Protein AF-F0XGD8-F1 (afdb_monomer)

Mean predicted aligned error: 18.24 Å

Secondary structure (DSSP, 8-state):
----PPPPPPP-----SS--PPPHHHHHHHHH----HHHHHHHHHHHHHHHHHHHHHHHHHHHHHHHHHHHHHHHHHHHHS---TTS--HHHHHHHHHHHHHHHHHHHHHHTSPPPHHHHHHHHHHHHHHHHTTT-GGGGHHHHHHHHHHHHHHHHHHHHHHHH-

Organism: Grosmannia clavigera (strain kw1407 / UAMH 11150) (NCBI:txid655863)

Solvent-accessible surface area (backbone atoms only — not comparable to full-atom values): 9868 Å² total; per-residue (Å²): 140,86,89,83,84,82,79,87,80,77,83,87,77,86,77,79,92,67,80,92,74,80,55,68,68,58,52,50,50,58,70,69,48,83,71,49,72,66,55,55,51,49,55,50,50,53,52,50,51,51,51,52,54,50,52,50,52,51,52,51,52,55,50,51,51,49,51,51,50,51,49,49,49,50,54,45,48,59,65,75,44,69,74,53,93,82,57,84,43,74,67,56,50,50,51,50,51,53,52,51,51,53,52,50,52,54,50,49,51,63,72,65,51,74,75,59,67,70,51,55,50,30,49,50,50,34,54,48,44,37,69,76,28,74,91,46,63,75,78,41,50,66,41,49,50,53,32,50,53,46,47,51,53,52,49,51,57,49,51,56,54,62,75,72,104

InterPro domains:
  IPR012471 Protein of unknown function DUF1690 [PF07956] (14-151)

Structure (mmCIF, N/CA/C/O backbone):
data_AF-F0XGD8-F1
#
_entry.id   AF-F0XGD8-F1
#
loop_
_atom_site.group_PDB
_atom_site.id
_atom_site.type_symbol
_atom_site.label_atom_id
_atom_site.label_alt_id
_atom_site.label_comp_id
_atom_site.label_asym_id
_atom_site.label_entity_id
_atom_site.label_seq_id
_atom_site.pdbx_PDB_ins_code
_atom_site.Cartn_x
_atom_site.Cartn_y
_atom_site.Cartn_z
_atom_site.occupancy
_atom_site.B_iso_or_equiv
_atom_site.auth_seq_id
_atom_site.auth_comp_id
_atom_site.auth_asym_id
_atom_site.auth_atom_id
_atom_site.pdbx_PDB_model_num
ATOM 1 N N . MET A 1 1 ? -60.406 -20.475 13.159 1.00 44.28 1 MET A N 1
ATOM 2 C CA . MET A 1 1 ? -60.428 -20.372 14.638 1.00 44.28 1 MET A CA 1
ATOM 3 C C . MET A 1 1 ? -59.003 -20.073 15.090 1.00 44.28 1 MET A C 1
ATOM 5 O O . MET A 1 1 ? -58.132 -20.797 14.650 1.00 44.28 1 MET A O 1
ATOM 9 N N . GLY A 1 2 ? -58.645 -19.045 15.853 1.00 50.41 2 GLY A N 1
ATOM 10 C CA . GLY A 1 2 ? -59.395 -17.967 16.481 1.00 50.41 2 GLY A CA 1
ATOM 11 C C . GLY A 1 2 ? -58.478 -16.748 16.654 1.00 50.41 2 GLY A C 1
ATOM 12 O O . GLY A 1 2 ? -57.272 -16.874 16.847 1.00 50.41 2 GLY A O 1
ATOM 13 N N . SER A 1 3 ? -59.079 -15.575 16.526 1.00 49.69 3 SER A N 1
ATOM 14 C CA . SER A 1 3 ? -58.485 -14.252 16.665 1.00 49.69 3 SER A CA 1
ATOM 15 C C . SER A 1 3 ? -58.998 -13.641 17.967 1.00 49.69 3 SER A C 1
ATOM 17 O O . SER A 1 3 ? -60.184 -13.325 18.055 1.00 49.69 3 SER A O 1
ATOM 19 N N . SER A 1 4 ? -58.131 -13.464 18.963 1.00 50.31 4 SER A N 1
ATOM 20 C CA . SER A 1 4 ? -58.473 -12.747 20.196 1.00 50.31 4 SER A CA 1
ATOM 21 C C . SER A 1 4 ? -57.568 -11.529 20.326 1.00 50.31 4 SER A C 1
ATOM 23 O O . SER A 1 4 ? -56.403 -11.647 20.691 1.00 50.31 4 SER A O 1
ATOM 25 N N . ALA A 1 5 ? -58.110 -10.359 19.989 1.00 57.12 5 ALA A N 1
ATOM 26 C CA . ALA A 1 5 ? -57.471 -9.070 20.216 1.00 57.12 5 ALA A CA 1
ATOM 27 C C . ALA A 1 5 ? -57.572 -8.692 21.705 1.00 57.12 5 ALA A C 1
ATOM 29 O O . ALA A 1 5 ? -58.658 -8.688 22.288 1.00 57.12 5 ALA A O 1
ATOM 30 N N . SER A 1 6 ? -56.438 -8.383 22.328 1.00 67.88 6 SER A N 1
ATOM 31 C CA . SER A 1 6 ? -56.327 -7.907 23.710 1.00 67.88 6 SER A CA 1
ATOM 32 C C . SER A 1 6 ? -56.818 -6.456 23.842 1.00 67.88 6 SER A C 1
ATOM 34 O O . SER A 1 6 ? -56.370 -5.571 23.117 1.00 67.88 6 SER A O 1
ATOM 36 N N . LYS A 1 7 ? -57.757 -6.216 24.769 1.00 68.81 7 LYS A N 1
ATOM 37 C CA . LYS A 1 7 ? -58.335 -4.893 25.081 1.00 68.81 7 LYS A CA 1
ATOM 38 C C . LYS A 1 7 ? -57.271 -3.921 25.633 1.00 68.81 7 LYS A C 1
ATOM 40 O O . LYS A 1 7 ? -56.418 -4.368 26.399 1.00 68.81 7 LYS A O 1
ATOM 45 N N . PRO A 1 8 ? -57.350 -2.605 25.352 1.00 60.72 8 PRO A N 1
ATOM 46 C CA . PRO A 1 8 ? -56.489 -1.621 26.003 1.00 60.72 8 PRO A CA 1
ATOM 47 C C . PRO A 1 8 ? -56.947 -1.393 27.453 1.00 60.72 8 PRO A C 1
ATOM 49 O O . PRO A 1 8 ? -58.097 -1.031 27.702 1.00 60.72 8 PRO A O 1
ATOM 52 N N . ALA A 1 9 ? -56.056 -1.622 28.420 1.00 60.22 9 ALA A N 1
ATOM 53 C CA . ALA A 1 9 ? -56.301 -1.305 29.824 1.00 60.22 9 ALA A CA 1
ATOM 54 C C . ALA A 1 9 ? -56.242 0.219 30.038 1.00 60.22 9 ALA A C 1
ATOM 56 O O . ALA A 1 9 ? -55.280 0.873 29.641 1.00 60.22 9 ALA A O 1
ATOM 57 N N . SER A 1 10 ? -57.276 0.791 30.655 1.00 66.62 10 SER A N 1
ATOM 58 C CA . SER A 1 10 ? -57.352 2.217 30.994 1.00 66.62 10 SER A CA 1
ATOM 59 C C . SER A 1 10 ? -56.284 2.627 32.025 1.00 66.62 10 SER A C 1
ATOM 61 O O . SER A 1 10 ? -56.014 1.853 32.954 1.00 66.62 10 SER A O 1
ATOM 63 N N . PRO A 1 11 ? -55.717 3.847 31.933 1.00 67.50 11 PRO A N 1
ATOM 64 C CA . PRO A 1 11 ? -54.680 4.309 32.853 1.00 67.50 11 PRO A CA 1
ATOM 65 C C . PRO A 1 11 ? -55.232 4.410 34.280 1.00 67.50 11 PRO A C 1
ATOM 67 O O . PRO A 1 11 ? -56.288 4.998 34.515 1.00 67.50 11 PRO A O 1
ATOM 70 N N . HIS A 1 12 ? -54.528 3.816 35.241 1.00 69.94 12 HIS A N 1
ATOM 71 C CA . HIS A 1 12 ? -54.885 3.890 36.656 1.00 69.94 12 HIS A CA 1
ATOM 72 C C . HIS A 1 12 ? -54.570 5.296 37.179 1.00 69.94 12 HIS A C 1
ATOM 74 O O . HIS A 1 12 ? -53.430 5.599 37.520 1.00 69.94 12 HIS A O 1
ATOM 80 N N . VAL A 1 13 ? -55.575 6.174 37.218 1.00 68.75 13 VAL A N 1
ATOM 81 C CA . VAL A 1 13 ? -55.440 7.522 37.784 1.00 68.75 13 VAL A CA 1
ATOM 82 C C . VAL A 1 13 ? -55.818 7.471 39.260 1.00 68.75 13 VAL A C 1
ATOM 84 O O . VAL A 1 13 ? -56.997 7.437 39.611 1.00 68.75 13 VAL A O 1
ATOM 87 N N . TRP A 1 14 ? -54.808 7.459 40.128 1.00 70.88 14 TRP A N 1
ATOM 88 C CA . TRP A 1 14 ? -54.996 7.590 41.571 1.00 70.88 14 TRP A CA 1
ATOM 89 C C . TRP A 1 14 ? -55.486 9.002 41.911 1.00 70.88 14 TRP A C 1
ATOM 91 O O . TRP A 1 14 ? -54.780 9.984 41.689 1.00 70.88 14 TRP A O 1
ATOM 101 N N . LYS A 1 15 ? -56.697 9.109 42.465 1.00 71.12 15 LYS A N 1
ATOM 102 C CA . LYS A 1 15 ? -57.207 10.336 43.089 1.00 71.12 15 LYS A CA 1
ATOM 103 C C . LYS A 1 15 ? -57.146 10.149 44.602 1.00 71.12 15 LYS A C 1
ATOM 105 O O . LYS A 1 15 ? -57.921 9.370 45.148 1.00 71.12 15 LYS A O 1
ATOM 110 N N . GLY A 1 16 ? -56.205 10.822 45.264 1.00 75.31 16 GLY A N 1
ATOM 111 C CA . GLY A 1 16 ? -56.119 10.820 46.724 1.00 75.31 16 GLY A CA 1
ATOM 112 C C . GLY A 1 16 ? -57.378 11.432 47.346 1.00 75.31 16 GLY A C 1
ATOM 113 O O . GLY A 1 16 ? -57.840 12.486 46.916 1.00 75.31 16 GLY A O 1
ATOM 114 N N . THR A 1 17 ? -57.957 10.757 48.335 1.00 66.31 17 THR A N 1
ATOM 115 C CA . THR A 1 17 ? -59.126 11.221 49.091 1.00 66.31 17 THR A CA 1
ATOM 116 C C . THR A 1 17 ? -58.680 12.073 50.280 1.00 66.31 17 THR A C 1
ATOM 118 O O . THR A 1 17 ? -58.386 11.536 51.343 1.00 66.31 17 THR A O 1
ATOM 121 N N . GLY A 1 18 ? -58.618 13.395 50.102 1.00 71.62 18 GLY A N 1
ATOM 122 C CA . GLY A 1 18 ? -58.401 14.368 51.181 1.00 71.62 18 GLY A CA 1
ATOM 123 C C . GLY A 1 18 ? -57.826 15.697 50.672 1.00 71.62 18 GLY A C 1
ATOM 124 O O . GLY A 1 18 ? -57.184 15.705 49.620 1.00 71.62 18 GLY A O 1
ATOM 125 N N . PRO A 1 19 ? -58.052 16.831 51.366 1.00 73.44 19 PRO A N 1
ATOM 126 C CA . PRO A 1 19 ? -57.320 18.060 51.065 1.00 73.44 19 PRO A CA 1
ATOM 127 C C . PRO A 1 19 ? -55.812 17.789 51.219 1.00 73.44 19 PRO A C 1
ATOM 129 O O . PRO A 1 19 ? -55.437 17.032 52.115 1.00 73.44 19 PRO A O 1
ATOM 132 N N . PRO A 1 20 ? -54.938 18.351 50.365 1.00 68.69 20 PRO A N 1
ATOM 133 C CA . PRO A 1 20 ? -53.504 18.095 50.439 1.00 68.69 20 PRO A CA 1
ATOM 134 C C . PRO A 1 20 ? -52.938 18.686 51.738 1.00 68.69 20 PRO A C 1
ATOM 136 O O . PRO A 1 20 ? -52.598 19.864 51.806 1.00 68.69 20 PRO A O 1
ATOM 139 N N . THR A 1 21 ? -52.864 17.876 52.791 1.00 72.19 21 THR A N 1
ATOM 140 C CA . THR A 1 21 ? -52.180 18.224 54.035 1.00 72.19 21 THR A CA 1
ATOM 141 C C . THR A 1 21 ? -50.740 17.750 53.933 1.00 72.19 21 THR A C 1
ATOM 143 O O . THR A 1 21 ? -50.485 16.552 53.802 1.00 72.19 21 THR A O 1
ATOM 146 N N . VAL A 1 22 ? -49.796 18.683 53.981 1.00 77.88 22 VAL A N 1
ATOM 147 C CA . VAL A 1 22 ? -48.371 18.360 54.110 1.00 77.88 22 VAL A CA 1
ATOM 148 C C . VAL A 1 22 ? -48.115 17.923 55.555 1.00 77.88 22 VAL A C 1
ATOM 150 O O . VAL A 1 22 ? -48.636 18.547 56.480 1.00 77.88 22 VAL A O 1
ATOM 153 N N . SER A 1 23 ? -47.365 16.836 55.763 1.00 87.88 23 SER A N 1
ATOM 154 C CA . SER A 1 23 ? -47.023 16.379 57.115 1.00 87.88 23 SER A CA 1
ATOM 155 C C . SER A 1 23 ? -46.118 17.397 57.819 1.00 87.88 23 SER A C 1
ATOM 157 O O . SER A 1 23 ? -45.239 17.994 57.197 1.00 87.88 23 SER A O 1
ATOM 159 N N . GLN A 1 24 ? -46.329 17.586 59.126 1.00 82.69 24 GLN A N 1
ATOM 160 C CA . GLN A 1 24 ? -45.485 18.441 59.975 1.00 82.69 24 GLN A CA 1
ATOM 161 C C . GLN A 1 24 ? -44.013 18.020 59.884 1.00 82.69 24 GLN A C 1
ATOM 163 O O . GLN A 1 24 ? -43.151 18.872 59.727 1.00 82.69 24 GLN A O 1
ATOM 168 N N . ASP A 1 25 ? -43.745 16.713 59.832 1.00 82.75 25 ASP A N 1
ATOM 169 C CA . ASP A 1 25 ? -42.390 16.174 59.682 1.00 82.75 25 ASP A CA 1
ATOM 170 C C . ASP A 1 25 ? -41.722 16.613 58.366 1.00 82.75 25 ASP A C 1
ATOM 172 O O . ASP A 1 25 ? -40.524 16.888 58.333 1.00 82.75 25 ASP A O 1
ATOM 176 N N . LEU A 1 26 ? -42.484 16.725 57.267 1.00 82.31 26 LEU A N 1
ATOM 177 C CA . LEU A 1 26 ? -41.965 17.244 55.995 1.00 82.31 26 LEU A CA 1
ATOM 178 C C . LEU A 1 26 ? -41.681 18.741 56.079 1.00 82.31 26 LEU A C 1
ATOM 180 O O . LEU A 1 26 ? -40.667 19.191 55.555 1.00 82.31 26 LEU A O 1
ATOM 184 N N . LEU A 1 27 ? -42.560 19.507 56.726 1.00 84.62 27 LEU A N 1
ATOM 185 C CA . LEU A 1 27 ? -42.358 20.940 56.939 1.00 84.62 27 LEU A CA 1
ATOM 186 C C . LEU A 1 27 ? -41.140 21.206 57.826 1.00 84.62 27 LEU A C 1
ATOM 188 O O . LEU A 1 27 ? -40.338 22.068 57.485 1.00 84.62 27 LEU A O 1
ATOM 192 N N . GLU A 1 28 ? -40.962 20.435 58.896 1.00 84.19 28 GLU A N 1
ATOM 193 C CA . GLU A 1 28 ? -39.806 20.518 59.786 1.00 84.19 28 GLU A CA 1
ATOM 194 C C . GLU A 1 28 ? -38.522 20.131 59.046 1.00 84.19 28 GLU A C 1
ATOM 196 O O . GLU A 1 28 ? -37.542 20.866 59.112 1.00 84.19 28 GLU A O 1
ATOM 201 N N . THR A 1 29 ? -38.557 19.075 58.225 1.00 81.50 29 THR A N 1
ATOM 202 C CA . THR A 1 29 ? -37.425 18.685 57.367 1.00 81.50 29 THR A CA 1
ATOM 203 C C . THR A 1 29 ? -37.083 19.772 56.342 1.00 81.50 29 THR A C 1
ATOM 205 O O . THR A 1 29 ? -35.910 20.038 56.094 1.00 81.50 29 THR A O 1
ATOM 208 N N . LEU A 1 30 ? -38.085 20.421 55.741 1.00 77.25 30 LEU A N 1
ATOM 209 C CA . LEU A 1 30 ? -37.881 21.521 54.792 1.00 77.25 30 LEU A CA 1
ATOM 210 C C . LEU A 1 30 ? -37.390 22.803 55.482 1.00 77.25 30 LEU A C 1
ATOM 212 O O . LEU A 1 30 ? -36.610 23.537 54.887 1.00 77.25 30 LEU A O 1
ATOM 216 N N . GLN A 1 31 ? -37.811 23.069 56.722 1.00 78.00 31 GLN A N 1
ATOM 217 C CA . GLN A 1 31 ? -37.355 24.213 57.519 1.00 78.00 31 GLN A CA 1
ATOM 218 C C . GLN A 1 31 ? -35.955 24.004 58.107 1.00 78.00 31 GLN A C 1
ATOM 220 O O . GLN A 1 31 ? -35.199 24.966 58.233 1.00 78.00 31 GLN A O 1
ATOM 225 N N . SER A 1 32 ? -35.595 22.766 58.454 1.00 80.69 32 SER A N 1
ATOM 226 C CA . SER A 1 32 ? -34.268 22.416 58.963 1.00 80.69 32 SER A CA 1
ATOM 227 C C . SER A 1 32 ? -33.249 22.168 57.849 1.00 80.69 32 SER A C 1
ATOM 229 O O . SER A 1 32 ? -32.046 22.185 58.106 1.00 80.69 32 SER A O 1
ATOM 231 N N . SER A 1 33 ? -33.701 21.900 56.618 1.00 77.81 33 SER A N 1
ATOM 232 C CA . SER A 1 33 ? -32.819 21.682 55.473 1.00 77.81 33 SER A CA 1
ATOM 233 C C . SER A 1 33 ? -32.286 23.013 54.948 1.00 77.81 33 SER A C 1
ATOM 235 O O . SER A 1 33 ? -32.990 23.794 54.318 1.00 77.81 33 SER A O 1
ATOM 237 N N . THR A 1 34 ? -30.996 23.253 55.169 1.00 72.88 34 THR A N 1
ATOM 238 C CA . THR A 1 34 ? -30.229 24.311 54.494 1.00 72.88 34 THR A CA 1
ATOM 239 C C . THR A 1 34 ? -29.703 23.859 53.128 1.00 72.88 34 THR A C 1
ATOM 241 O O . THR A 1 34 ? -28.989 24.609 52.458 1.00 72.88 34 THR A O 1
ATOM 244 N N . GLU A 1 35 ? -30.035 22.636 52.696 1.00 74.06 35 GLU A N 1
ATOM 245 C CA . GLU A 1 35 ? -29.602 22.117 51.406 1.00 74.06 35 GLU A CA 1
ATOM 246 C C . GLU A 1 35 ? -30.388 22.795 50.288 1.00 74.06 35 GLU A C 1
ATOM 248 O O . GLU A 1 35 ? -31.558 22.510 50.037 1.00 74.06 35 GLU A O 1
ATOM 253 N N . THR A 1 36 ? -29.714 23.713 49.601 1.00 81.62 36 THR A N 1
ATOM 254 C CA . THR A 1 36 ? -30.214 24.300 48.359 1.00 81.62 36 THR A CA 1
ATOM 255 C C . THR A 1 36 ? -30.296 23.208 47.287 1.00 81.62 36 THR A C 1
ATOM 257 O O . THR A 1 36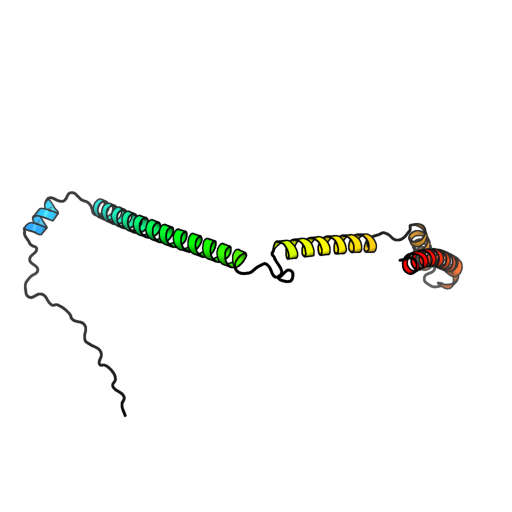 ? -29.548 22.227 47.329 1.00 81.62 36 THR A O 1
ATOM 260 N N . ASP A 1 37 ? -31.161 23.380 46.286 1.00 80.75 37 ASP A N 1
ATOM 261 C CA . ASP A 1 37 ? -31.305 22.445 45.158 1.00 80.75 37 ASP A CA 1
ATOM 262 C C . ASP A 1 37 ? -29.968 22.078 44.484 1.00 80.75 37 ASP A C 1
ATOM 264 O O . ASP A 1 37 ? -29.811 20.976 43.958 1.00 80.75 37 ASP A O 1
ATOM 268 N N . THR A 1 38 ? -28.970 22.963 44.557 1.00 85.75 38 THR A N 1
ATOM 269 C CA . THR A 1 38 ? -27.602 22.726 44.083 1.00 85.75 38 THR A CA 1
ATOM 270 C C . THR A 1 38 ? -26.886 21.609 44.844 1.00 85.75 38 THR A C 1
ATOM 272 O O . THR A 1 38 ? -26.276 20.750 44.209 1.00 85.75 38 THR A O 1
ATOM 275 N N . THR A 1 39 ? -26.981 21.571 46.176 1.00 88.56 39 THR A N 1
ATOM 276 C CA . THR A 1 39 ? -26.377 20.515 47.005 1.00 88.56 39 THR A CA 1
ATOM 277 C C . THR A 1 39 ? -27.030 19.171 46.700 1.00 88.56 39 THR A C 1
ATOM 279 O O . THR A 1 39 ? -26.340 18.180 46.473 1.00 88.56 39 THR A O 1
ATOM 282 N N . ARG A 1 40 ? -28.363 19.146 46.569 1.00 87.19 40 ARG A N 1
ATOM 283 C CA . ARG A 1 40 ? -29.108 17.933 46.201 1.00 87.19 40 ARG A CA 1
ATOM 284 C C . ARG A 1 40 ? -28.700 17.413 44.821 1.00 87.19 40 ARG A C 1
ATOM 286 O O . ARG A 1 40 ? -28.486 16.212 44.663 1.00 87.19 40 ARG A O 1
ATOM 293 N N . ALA A 1 41 ? -28.562 18.304 43.838 1.00 92.44 41 ALA A N 1
ATOM 294 C CA . ALA A 1 41 ? -28.112 17.946 42.495 1.00 92.44 41 ALA A CA 1
ATOM 295 C C . ALA A 1 41 ? -26.686 17.370 42.500 1.00 92.44 41 ALA A C 1
ATOM 297 O O . ALA A 1 41 ? -26.438 16.359 41.848 1.00 92.44 41 ALA A O 1
ATOM 298 N N . GLN A 1 42 ? -25.770 17.954 43.279 1.00 93.12 42 GLN A N 1
ATOM 299 C CA . GLN A 1 42 ? -24.398 17.455 43.415 1.00 93.12 42 GLN A CA 1
ATOM 300 C C . GLN A 1 42 ? -24.341 16.071 44.070 1.00 93.12 42 GLN A C 1
ATOM 302 O O . GLN A 1 42 ? -23.620 15.199 43.591 1.00 93.12 42 GLN A O 1
ATOM 307 N N . THR A 1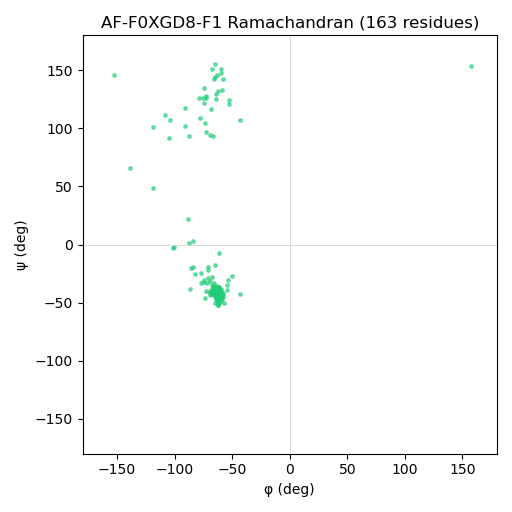 43 ? -25.126 15.831 45.120 1.00 94.31 43 THR A N 1
ATOM 308 C CA . THR A 1 43 ? -25.176 14.520 45.787 1.00 94.31 43 THR A CA 1
ATOM 309 C C . THR A 1 43 ? -25.713 13.434 44.854 1.00 94.31 43 THR A C 1
ATOM 311 O O . THR A 1 43 ? -25.179 12.322 44.819 1.00 94.31 43 THR A O 1
ATOM 314 N N . VAL A 1 44 ? -26.737 13.754 44.056 1.00 95.62 44 VAL A N 1
ATOM 315 C CA . VAL A 1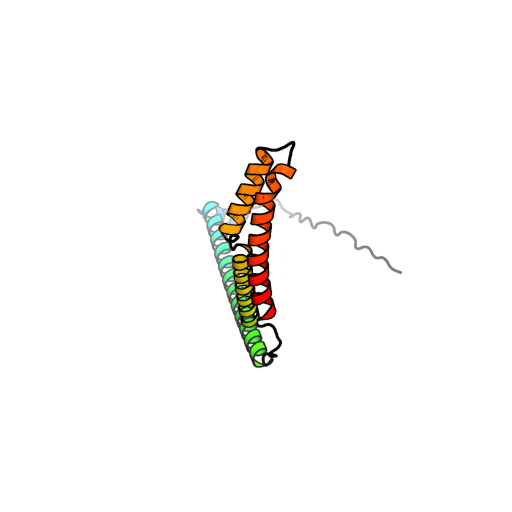 44 ? -27.261 12.838 43.033 1.00 95.62 44 VAL A CA 1
ATOM 316 C C . VAL A 1 44 ? -26.211 12.569 41.958 1.00 95.62 44 VAL A C 1
ATOM 318 O O . VAL A 1 44 ? -25.974 11.410 41.626 1.00 95.62 44 VAL A O 1
ATOM 321 N N . GLU A 1 45 ? -25.541 13.607 41.460 1.00 97.06 45 GLU A N 1
ATOM 322 C CA . GLU A 1 45 ? -24.496 13.477 40.442 1.00 97.06 45 GLU A CA 1
ATOM 323 C C . GLU A 1 45 ? -23.338 12.591 40.926 1.00 97.06 45 GLU A C 1
ATOM 325 O O . GLU A 1 45 ? -22.932 11.666 40.225 1.00 97.06 45 GLU A O 1
ATOM 330 N N . LEU A 1 46 ? -22.864 12.779 42.161 1.00 97.38 46 LEU A N 1
ATOM 331 C CA . LEU A 1 46 ? -21.830 11.924 42.753 1.00 97.38 46 LEU A CA 1
ATOM 332 C C . LEU A 1 46 ? -22.278 10.461 42.865 1.00 97.38 46 LEU A C 1
ATOM 334 O O . LEU A 1 46 ? -21.491 9.549 42.603 1.00 97.38 46 LEU A O 1
ATOM 338 N N . HIS A 1 47 ? -23.542 10.215 43.218 1.00 97.38 47 HIS A N 1
ATOM 339 C CA . HIS A 1 47 ? -24.080 8.857 43.275 1.00 97.38 47 HIS A CA 1
ATOM 340 C C . HIS A 1 47 ? -24.160 8.210 41.884 1.00 97.38 47 HIS A C 1
ATOM 342 O O . HIS A 1 47 ? -23.829 7.032 41.727 1.00 97.38 47 HIS A O 1
ATOM 348 N N . VAL A 1 48 ? -24.558 8.977 40.865 1.00 98.12 48 VAL A N 1
ATOM 349 C CA . VAL A 1 48 ? -24.571 8.521 39.469 1.00 98.12 48 VAL A CA 1
ATOM 350 C C . VAL A 1 48 ? -23.152 8.197 39.007 1.00 98.12 48 VAL A C 1
ATOM 352 O O . VAL A 1 48 ? -22.919 7.100 38.503 1.00 98.12 48 VAL A O 1
ATOM 355 N N . GLN A 1 49 ? -22.188 9.087 39.248 1.00 98.12 49 GLN A N 1
ATOM 356 C CA . GLN A 1 49 ? -20.782 8.865 38.906 1.00 98.12 49 GLN A CA 1
ATOM 357 C C . GLN A 1 49 ? -20.217 7.612 39.582 1.00 98.12 49 GLN A C 1
ATOM 359 O O . GLN A 1 49 ? -19.527 6.826 38.932 1.00 98.12 49 GLN A O 1
ATOM 364 N N . ALA A 1 50 ? -20.548 7.380 40.856 1.00 98.06 50 ALA A N 1
ATOM 365 C CA . ALA A 1 50 ? -20.131 6.181 41.577 1.00 98.06 50 ALA A CA 1
ATOM 366 C C . ALA A 1 50 ? -20.675 4.896 40.928 1.00 98.06 50 ALA A C 1
ATOM 368 O O . ALA A 1 50 ? -19.899 3.971 40.681 1.00 98.06 50 ALA A O 1
ATOM 369 N N . ARG A 1 51 ? -21.971 4.856 40.581 1.00 98.38 51 ARG A N 1
ATOM 370 C CA . ARG A 1 51 ? -22.576 3.702 39.888 1.00 98.38 51 ARG A CA 1
ATOM 371 C C . ARG A 1 51 ? -21.979 3.480 38.505 1.00 98.38 51 ARG A C 1
ATOM 373 O O . ARG A 1 51 ? -21.652 2.354 38.151 1.00 98.38 51 ARG A O 1
ATOM 380 N N . VAL A 1 52 ? -21.803 4.547 37.728 1.00 98.56 52 VAL A N 1
ATOM 381 C CA . VAL A 1 52 ? -21.193 4.456 36.395 1.00 98.56 52 VAL A CA 1
ATOM 382 C C . VAL A 1 52 ? -19.765 3.919 36.501 1.00 98.56 52 VAL A C 1
ATOM 384 O O . VAL A 1 52 ? -19.381 3.040 35.733 1.00 98.56 52 VAL A O 1
ATOM 387 N N . ALA A 1 53 ? -18.982 4.385 37.475 1.00 98.12 53 ALA A N 1
ATOM 388 C CA . ALA A 1 53 ? -17.625 3.900 37.692 1.00 98.12 53 ALA A CA 1
ATOM 389 C C . ALA A 1 53 ? -17.581 2.424 38.128 1.00 98.12 53 ALA A C 1
ATOM 391 O O . ALA A 1 53 ? -16.659 1.704 37.745 1.00 98.12 53 ALA A O 1
ATOM 392 N N . GLU A 1 54 ? -18.545 1.960 38.924 1.00 98.44 54 GLU A N 1
ATOM 393 C CA . GLU A 1 54 ? -18.687 0.546 39.287 1.00 98.44 54 GLU A CA 1
ATOM 394 C C . GLU A 1 54 ? -19.005 -0.320 38.060 1.00 98.44 54 GLU A C 1
ATOM 396 O O . GLU A 1 54 ? -18.286 -1.284 37.784 1.00 98.44 54 GLU A O 1
ATOM 401 N N . GLU A 1 55 ? -20.009 0.067 37.271 1.00 98.38 55 GLU A N 1
ATOM 402 C CA . GLU A 1 55 ? -20.411 -0.666 36.065 1.00 98.38 55 GLU A CA 1
ATOM 403 C C . GLU A 1 55 ? -19.296 -0.692 35.011 1.00 98.38 55 GLU A C 1
ATOM 405 O O . GLU A 1 55 ? -19.040 -1.727 34.395 1.00 98.38 55 GLU A O 1
ATOM 410 N N . LEU A 1 56 ? -18.548 0.403 34.842 1.00 98.31 56 LEU A N 1
ATOM 411 C CA . LEU A 1 56 ? -17.387 0.423 33.948 1.00 98.31 56 LEU A CA 1
ATOM 412 C C . LEU A 1 56 ? -16.291 -0.545 34.403 1.00 98.31 56 LEU A C 1
ATOM 414 O O . LEU A 1 56 ? -15.735 -1.261 33.570 1.00 98.31 56 LEU A O 1
ATOM 418 N N . ARG A 1 57 ? -15.992 -0.612 35.707 1.00 98.31 57 ARG A N 1
ATOM 419 C CA . ARG A 1 57 ? -15.012 -1.577 36.238 1.00 98.31 57 ARG A CA 1
ATOM 420 C C . ARG A 1 57 ? -15.473 -3.017 36.026 1.00 98.31 57 ARG A C 1
ATOM 422 O O . ARG A 1 57 ? -14.660 -3.864 35.657 1.00 98.31 57 ARG A O 1
ATOM 429 N N . ARG A 1 58 ? -16.769 -3.289 36.205 1.00 98.38 58 ARG A N 1
ATOM 430 C CA . ARG A 1 58 ? -17.367 -4.599 35.923 1.00 98.38 58 ARG A CA 1
ATOM 431 C C . ARG A 1 58 ? -17.219 -4.974 34.447 1.00 98.38 58 ARG A C 1
ATOM 433 O O . ARG A 1 58 ? -16.709 -6.053 34.148 1.00 98.38 58 ARG A O 1
ATOM 440 N N . LEU A 1 59 ? -17.586 -4.076 33.532 1.00 98.31 59 LEU A N 1
ATOM 441 C CA . LEU A 1 59 ? -17.453 -4.302 32.090 1.00 98.31 59 LEU A CA 1
ATOM 442 C C . LEU A 1 59 ? -15.994 -4.508 31.672 1.00 98.31 59 LEU A C 1
ATOM 444 O O . LEU A 1 59 ? -15.711 -5.399 30.876 1.00 98.31 59 LEU A O 1
ATOM 448 N N . GLN A 1 60 ? -15.058 -3.740 32.233 1.00 97.81 60 GLN A N 1
ATOM 449 C CA . GLN A 1 60 ? -13.628 -3.929 31.983 1.00 97.81 60 GLN A CA 1
ATOM 450 C C . GLN A 1 60 ? -13.148 -5.307 32.449 1.00 97.81 60 GLN A C 1
ATOM 452 O O . GLN A 1 60 ? -12.425 -5.978 31.715 1.00 97.81 60 GLN A O 1
ATOM 457 N N . ALA A 1 61 ? -13.569 -5.770 33.629 1.00 97.81 61 ALA A N 1
ATOM 458 C CA . ALA A 1 61 ? -13.226 -7.105 34.111 1.00 97.81 61 ALA A CA 1
ATOM 459 C C . ALA A 1 61 ? -13.785 -8.201 33.186 1.00 97.81 61 ALA A C 1
ATOM 461 O O . ALA A 1 61 ? -13.042 -9.099 32.790 1.00 97.81 61 ALA A O 1
ATOM 462 N N . GLU A 1 62 ? -15.052 -8.096 32.773 1.00 97.81 62 GLU A N 1
ATOM 463 C CA . GLU A 1 62 ? -15.679 -9.021 31.817 1.00 97.81 62 GLU A CA 1
ATOM 464 C C . GLU A 1 62 ? -15.000 -8.997 30.437 1.00 97.81 62 GLU A C 1
ATOM 466 O O . GLU A 1 62 ? -14.858 -10.029 29.783 1.00 97.81 62 GLU A O 1
ATOM 471 N N . GLN A 1 63 ? -14.558 -7.830 29.969 1.00 97.31 63 GLN A N 1
ATOM 472 C CA . GLN A 1 63 ? -13.793 -7.718 28.728 1.00 97.31 63 GLN A CA 1
ATOM 473 C C . GLN A 1 63 ? -12.421 -8.372 28.863 1.00 97.31 63 GLN A C 1
ATOM 475 O O . GLN A 1 63 ? -12.014 -9.107 27.970 1.00 97.31 63 GLN A O 1
ATOM 480 N N . LEU A 1 64 ? -11.722 -8.166 29.980 1.00 97.25 64 LEU A N 1
ATOM 481 C CA . LEU A 1 64 ? -10.424 -8.791 30.218 1.00 97.25 64 LEU A CA 1
ATOM 482 C C . LEU A 1 64 ? -10.532 -10.314 30.303 1.00 97.25 64 LEU A C 1
ATOM 484 O O . LEU A 1 64 ? -9.659 -11.002 29.780 1.00 97.25 64 LEU A O 1
ATOM 488 N N . THR A 1 65 ? -11.585 -10.864 30.914 1.00 96.44 65 THR A N 1
ATOM 489 C CA . THR A 1 65 ? -11.795 -12.320 30.913 1.00 96.44 65 THR A CA 1
ATOM 490 C C . THR A 1 65 ? -12.107 -12.842 29.516 1.00 96.44 65 THR A C 1
ATOM 492 O O . THR A 1 65 ? -11.534 -13.854 29.123 1.00 96.44 65 THR A O 1
ATOM 495 N N . LYS A 1 66 ? -12.924 -12.132 28.726 1.00 96.81 66 LYS A N 1
ATOM 496 C CA . LYS A 1 66 ? -13.190 -12.474 27.318 1.00 96.81 66 LYS A CA 1
ATOM 497 C C . LYS A 1 66 ? -11.932 -12.407 26.456 1.00 96.81 66 LYS A C 1
ATOM 499 O O . LYS A 1 66 ? -11.707 -13.317 25.672 1.00 96.81 66 LYS A O 1
ATOM 504 N N . LEU A 1 67 ? -11.095 -11.380 26.615 1.00 95.50 67 LEU A N 1
ATOM 505 C CA . LEU A 1 67 ? -9.831 -11.252 25.884 1.00 95.50 67 LEU A CA 1
ATOM 506 C C . LEU A 1 67 ? -8.835 -12.340 26.282 1.00 95.50 67 LEU A C 1
ATOM 508 O O . LEU A 1 67 ? -8.185 -12.906 25.412 1.00 95.50 67 LEU A O 1
ATOM 512 N N . LYS A 1 68 ? -8.743 -12.679 27.573 1.00 95.00 68 LYS A N 1
ATOM 513 C CA . LYS A 1 68 ? -7.927 -13.808 28.040 1.00 95.00 68 LYS A CA 1
ATOM 514 C C . LYS A 1 68 ? -8.450 -15.142 27.515 1.00 95.00 68 LYS A C 1
ATOM 516 O O . LYS A 1 68 ? -7.650 -15.967 27.103 1.00 95.00 68 LYS A O 1
ATOM 521 N N . GLY A 1 69 ? -9.768 -15.343 27.507 1.00 93.56 69 GLY A N 1
ATOM 522 C CA . GLY A 1 69 ? -10.403 -16.545 26.968 1.00 93.56 69 GLY A CA 1
ATOM 523 C C . GLY A 1 69 ? -10.215 -16.675 25.458 1.00 93.56 69 GLY A C 1
ATOM 524 O O . GLY A 1 69 ? -9.853 -17.742 24.987 1.00 93.56 69 GLY A O 1
ATOM 525 N N . ALA A 1 70 ? -10.380 -15.584 24.708 1.00 91.25 70 ALA A N 1
ATOM 526 C CA . ALA A 1 70 ? -10.090 -15.542 23.278 1.00 91.25 70 ALA A CA 1
ATOM 527 C C . ALA A 1 70 ? -8.600 -15.772 23.007 1.00 91.25 70 ALA A C 1
ATOM 529 O O . ALA A 1 70 ? -8.265 -16.551 22.130 1.00 91.25 70 ALA A O 1
ATOM 530 N N . GLY A 1 71 ? -7.710 -15.156 23.790 1.00 89.19 71 GLY A N 1
ATOM 531 C CA . GLY A 1 71 ? -6.274 -15.416 23.726 1.00 89.19 71 GLY A CA 1
ATOM 532 C C . GLY A 1 71 ? -5.956 -16.892 23.960 1.00 89.19 71 GLY A C 1
ATOM 533 O O . GLY A 1 71 ? -5.303 -17.502 23.131 1.00 89.19 71 GLY A O 1
ATOM 534 N N . ALA A 1 72 ? -6.486 -17.497 25.023 1.00 88.56 72 ALA A N 1
ATOM 535 C CA . ALA A 1 72 ? -6.295 -18.918 25.307 1.00 88.56 72 ALA A CA 1
ATOM 536 C C . ALA A 1 72 ? -6.884 -19.829 24.219 1.00 88.56 72 ALA A C 1
ATOM 538 O O . ALA A 1 72 ? -6.252 -20.813 23.867 1.00 88.56 72 ALA A O 1
ATOM 539 N N . ALA A 1 73 ? -8.049 -19.492 23.657 1.00 86.31 73 ALA A N 1
ATOM 540 C CA . ALA A 1 73 ? -8.647 -20.235 22.549 1.00 86.31 73 ALA A CA 1
ATOM 541 C C . ALA A 1 73 ? -7.817 -20.119 21.263 1.00 86.31 73 ALA A C 1
ATOM 543 O O . ALA A 1 73 ? -7.696 -21.094 20.536 1.00 86.3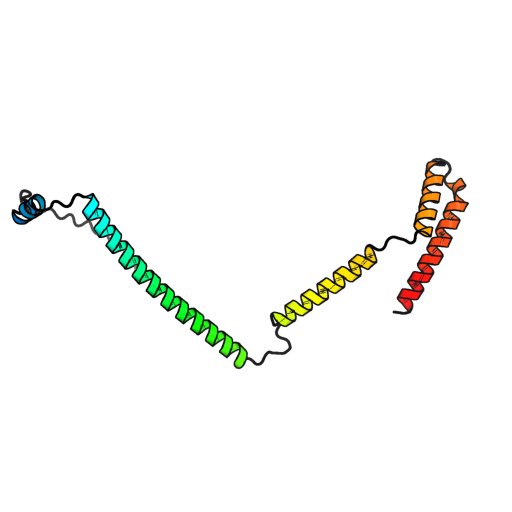1 73 ALA A O 1
ATOM 544 N N . LEU A 1 74 ? -7.215 -18.955 21.000 1.00 82.62 74 LEU A N 1
ATOM 545 C CA . LEU A 1 74 ? -6.285 -18.770 19.886 1.00 82.62 74 LEU A CA 1
ATOM 546 C C . LEU A 1 74 ? -4.994 -19.565 20.105 1.00 82.62 74 LEU A C 1
ATOM 548 O O . LEU A 1 74 ? -4.524 -20.196 19.169 1.00 82.62 74 LEU A O 1
ATOM 552 N N . GLU A 1 75 ? -4.440 -19.570 21.319 1.00 78.81 75 GLU A N 1
ATOM 553 C CA . GLU A 1 75 ? -3.268 -20.389 21.666 1.00 78.81 75 GLU A CA 1
ATOM 554 C C . GLU A 1 75 ? -3.588 -21.894 21.604 1.00 78.81 75 GLU A C 1
ATOM 556 O O . GLU A 1 75 ? -2.781 -22.698 21.150 1.00 78.81 75 GLU A O 1
ATOM 561 N N . GLU A 1 76 ? -4.784 -22.312 22.019 1.00 77.38 76 GLU A N 1
ATOM 562 C CA . GLU A 1 76 ? -5.227 -23.697 21.860 1.00 77.38 76 GLU A CA 1
ATOM 563 C C . GLU A 1 76 ? -5.450 -24.035 20.383 1.00 77.38 76 GLU A C 1
ATOM 565 O O . GLU A 1 76 ? -5.060 -25.110 19.947 1.00 77.38 76 GLU A O 1
ATOM 570 N N . GLU A 1 77 ? -6.001 -23.125 19.577 1.00 68.12 77 GLU A N 1
ATOM 571 C CA . GLU A 1 77 ? -6.183 -23.329 18.138 1.00 68.12 77 GLU A CA 1
ATOM 572 C C . GLU A 1 77 ? -4.840 -23.398 17.392 1.00 68.12 77 GLU A C 1
ATOM 574 O O . GLU A 1 77 ? -4.690 -24.224 16.489 1.00 68.12 77 GLU A O 1
ATOM 579 N N . THR A 1 78 ? -3.832 -22.611 17.788 1.00 62.19 78 THR A N 1
ATOM 580 C CA . THR A 1 78 ? -2.474 -22.695 17.220 1.00 62.19 78 THR A CA 1
ATOM 581 C C . THR A 1 78 ? -1.731 -23.964 17.645 1.00 62.19 78 THR A C 1
ATOM 583 O O . THR A 1 78 ? -0.898 -24.455 16.882 1.00 62.19 78 THR A O 1
ATOM 586 N N . VAL A 1 79 ? -2.025 -24.519 18.827 1.00 61.25 79 VAL A N 1
ATOM 587 C CA . VAL A 1 79 ? -1.406 -25.758 19.334 1.00 61.25 79 VAL A CA 1
ATOM 588 C C . VAL A 1 79 ? -2.141 -27.018 18.851 1.00 61.25 79 VAL A C 1
ATOM 590 O O . VAL A 1 79 ? -1.497 -28.015 18.526 1.00 61.25 79 VAL A O 1
ATOM 593 N N . ALA A 1 80 ? -3.473 -26.995 18.775 1.00 58.91 80 ALA A N 1
ATOM 594 C CA . ALA A 1 80 ? -4.316 -28.132 18.394 1.00 58.91 80 ALA A CA 1
ATOM 595 C C . ALA A 1 80 ? -4.422 -28.316 16.876 1.00 58.91 80 ALA A C 1
ATOM 597 O O . ALA A 1 80 ? -4.651 -29.431 16.402 1.00 58.91 80 ALA A O 1
ATOM 598 N N . LYS A 1 81 ? -4.237 -27.243 16.101 1.00 53.66 81 LYS A N 1
ATOM 599 C CA . LYS A 1 81 ? -4.145 -27.310 14.647 1.00 53.66 81 LYS A CA 1
ATOM 600 C C . LYS A 1 81 ? -2.673 -27.136 14.270 1.00 53.66 81 LYS A C 1
ATOM 602 O O . LYS A 1 81 ? -2.229 -25.997 14.119 1.00 53.66 81 LYS A O 1
ATOM 607 N N . PRO A 1 82 ? -1.887 -28.228 14.136 1.00 51.06 82 PRO A N 1
ATOM 608 C CA . PRO A 1 82 ? -0.551 -28.108 13.579 1.00 51.06 82 PRO A CA 1
ATOM 609 C C . PRO A 1 82 ? -0.705 -27.382 12.250 1.00 51.06 82 PRO A C 1
ATOM 611 O O . PRO A 1 82 ? -1.536 -27.769 11.429 1.00 51.06 82 PRO A O 1
ATOM 614 N N . ILE A 1 83 ? 0.021 -26.274 12.118 1.00 58.75 83 ILE A N 1
ATOM 615 C CA . ILE A 1 83 ? 0.023 -25.402 10.950 1.00 58.75 83 ILE A CA 1
ATOM 616 C C . ILE A 1 83 ? 0.069 -26.301 9.719 1.00 58.75 83 ILE A C 1
ATOM 618 O O . ILE A 1 83 ? 1.101 -26.914 9.441 1.00 58.75 83 ILE A O 1
ATOM 622 N N . ASP A 1 84 ? -1.048 -26.397 8.996 1.00 55.91 84 ASP A N 1
ATOM 623 C CA . ASP A 1 84 ? -1.012 -26.908 7.638 1.00 55.91 84 ASP A CA 1
ATOM 624 C C . ASP A 1 84 ? 0.050 -26.054 6.939 1.00 55.91 84 ASP A C 1
ATOM 626 O O . ASP A 1 84 ? -0.100 -24.828 6.903 1.00 55.91 84 ASP A O 1
ATOM 630 N N . PRO A 1 85 ? 1.132 -26.628 6.392 1.00 57.78 85 PRO A N 1
ATOM 631 C CA . PRO A 1 85 ? 2.170 -25.842 5.727 1.00 57.78 85 PRO A CA 1
ATOM 632 C C . PRO A 1 85 ? 1.627 -25.079 4.504 1.00 57.78 85 PRO A C 1
ATOM 634 O O . PRO A 1 85 ? 2.327 -24.253 3.925 1.00 57.78 85 PRO A O 1
ATOM 637 N N . SER A 1 86 ? 0.372 -25.349 4.126 1.00 57.12 86 SER A N 1
ATOM 638 C CA . SER A 1 86 ? -0.395 -24.689 3.075 1.00 57.12 86 SER A CA 1
ATOM 639 C C . SER A 1 86 ? -1.422 -23.660 3.585 1.00 57.12 86 SER A C 1
ATOM 641 O O . SER A 1 86 ? -2.083 -23.026 2.761 1.00 57.12 86 SER A O 1
ATOM 643 N N . ALA A 1 87 ? -1.598 -23.480 4.899 1.00 64.25 87 ALA A N 1
ATOM 644 C CA . ALA A 1 87 ? -2.461 -22.434 5.439 1.00 64.25 87 ALA A CA 1
ATOM 645 C C . ALA A 1 87 ? -1.711 -21.089 5.391 1.00 64.25 87 ALA A C 1
ATOM 647 O O . ALA A 1 87 ? -0.593 -20.996 5.909 1.00 64.25 87 ALA A O 1
ATOM 648 N N . PRO A 1 88 ? -2.283 -20.036 4.778 1.00 66.75 88 PRO A N 1
ATOM 649 C CA . PRO A 1 88 ? -1.613 -18.748 4.667 1.00 66.75 88 PRO A CA 1
ATOM 650 C C . PRO A 1 88 ? -1.525 -18.096 6.051 1.00 66.75 88 PRO A C 1
ATOM 652 O O . PRO A 1 88 ? -2.448 -17.423 6.505 1.00 66.75 88 PRO A O 1
ATOM 655 N N . SER A 1 89 ? -0.405 -18.304 6.741 1.00 80.56 89 SER A N 1
ATOM 656 C CA . SER A 1 89 ? -0.083 -17.547 7.946 1.00 80.56 89 SER A CA 1
ATOM 657 C C . SER A 1 89 ? 0.182 -16.086 7.578 1.00 80.56 89 SER A C 1
ATOM 659 O O . SER A 1 89 ? 0.656 -15.777 6.481 1.00 80.56 89 SER A O 1
ATOM 661 N N . SER A 1 90 ? -0.084 -15.162 8.503 1.00 82.56 90 SER A N 1
ATOM 662 C CA . SER A 1 90 ? 0.195 -13.732 8.300 1.00 82.56 90 SER A CA 1
ATOM 663 C C . SER A 1 90 ? 1.660 -13.476 7.915 1.00 82.56 90 SER A C 1
ATOM 665 O O . SER A 1 90 ? 1.941 -12.619 7.079 1.00 82.56 90 SER A O 1
ATOM 667 N N . ALA A 1 91 ? 2.587 -14.268 8.461 1.00 82.19 91 ALA A N 1
ATOM 668 C CA . ALA A 1 91 ? 4.005 -14.232 8.125 1.00 82.19 91 ALA A CA 1
ATOM 669 C C . ALA A 1 91 ? 4.299 -14.718 6.692 1.00 82.19 91 ALA A C 1
ATOM 671 O O . ALA A 1 91 ? 5.101 -14.094 5.994 1.00 82.19 91 ALA A O 1
ATOM 672 N N . ALA A 1 92 ? 3.643 -15.790 6.229 1.00 83.62 92 ALA A N 1
ATOM 673 C CA . ALA A 1 92 ? 3.780 -16.277 4.854 1.00 83.62 92 ALA A CA 1
ATOM 674 C C . ALA A 1 92 ? 3.253 -15.244 3.846 1.00 83.62 92 ALA A C 1
ATOM 676 O O . ALA A 1 92 ? 3.963 -14.867 2.917 1.00 83.62 92 ALA A O 1
ATOM 677 N N . VAL A 1 93 ? 2.068 -14.683 4.105 1.00 88.81 93 VAL A N 1
ATOM 678 C CA . VAL A 1 93 ? 1.474 -13.635 3.263 1.00 88.81 93 VAL A CA 1
ATOM 679 C C . VAL A 1 93 ? 2.345 -12.374 3.242 1.00 88.81 93 VAL A C 1
ATOM 681 O O . VAL A 1 93 ? 2.553 -11.785 2.183 1.00 88.81 93 VAL A O 1
ATOM 684 N N . ALA A 1 94 ? 2.918 -11.966 4.379 1.00 89.12 94 ALA A N 1
ATOM 685 C CA . ALA A 1 94 ? 3.835 -10.827 4.431 1.00 89.12 94 ALA A CA 1
ATOM 686 C C . ALA A 1 94 ? 5.104 -11.058 3.591 1.00 89.12 94 ALA A C 1
ATOM 688 O O . ALA A 1 94 ? 5.550 -10.149 2.884 1.00 89.12 94 ALA A O 1
ATOM 689 N N . LYS A 1 95 ? 5.660 -12.277 3.626 1.00 92.12 95 LYS A N 1
ATOM 690 C CA . LYS A 1 95 ? 6.810 -12.672 2.803 1.00 92.12 95 LYS A CA 1
ATOM 691 C C . LYS A 1 95 ? 6.470 -12.648 1.312 1.00 92.12 95 LYS A C 1
ATOM 693 O O . LYS A 1 95 ? 7.252 -12.117 0.523 1.00 92.12 95 LYS A O 1
ATOM 698 N N . ASP A 1 96 ? 5.300 -13.152 0.934 1.00 90.62 96 ASP A N 1
ATOM 699 C CA . ASP A 1 96 ? 4.847 -13.162 -0.458 1.00 90.62 96 ASP A CA 1
ATOM 700 C C . ASP A 1 96 ? 4.607 -11.744 -0.984 1.00 90.62 96 ASP A C 1
ATOM 702 O O . ASP A 1 96 ? 5.067 -11.397 -2.072 1.00 90.62 96 ASP A O 1
ATOM 706 N N . ILE A 1 97 ? 3.981 -10.875 -0.184 1.00 93.69 97 ILE A N 1
ATOM 707 C CA . ILE A 1 97 ? 3.796 -9.458 -0.523 1.00 93.69 97 ILE A CA 1
ATOM 708 C C . ILE A 1 97 ? 5.150 -8.761 -0.709 1.00 93.69 97 ILE A C 1
ATOM 710 O O . ILE A 1 97 ? 5.319 -7.996 -1.661 1.00 93.69 97 ILE A O 1
ATOM 714 N N . ALA A 1 98 ? 6.125 -9.018 0.166 1.00 93.69 98 ALA A N 1
ATOM 715 C CA . ALA A 1 98 ? 7.469 -8.462 0.025 1.00 93.69 98 ALA A CA 1
ATOM 716 C C . ALA A 1 98 ? 8.153 -8.947 -1.267 1.00 93.69 98 ALA A C 1
ATOM 718 O O . ALA A 1 98 ? 8.726 -8.141 -2.002 1.00 93.69 98 ALA A O 1
ATOM 719 N N . GLY A 1 99 ? 8.025 -10.237 -1.593 1.00 94.81 99 GLY A N 1
ATOM 720 C CA . GLY A 1 99 ? 8.536 -10.807 -2.840 1.00 94.81 99 GLY A CA 1
ATOM 721 C C . GLY A 1 99 ? 7.880 -10.207 -4.086 1.00 94.81 99 GLY A C 1
ATOM 722 O O . GLY A 1 99 ? 8.566 -9.893 -5.060 1.00 94.81 99 GLY A O 1
ATOM 723 N N . LEU A 1 100 ? 6.563 -9.992 -4.058 1.00 94.50 100 LEU A N 1
ATOM 724 C CA . LEU A 1 100 ? 5.827 -9.360 -5.154 1.00 94.50 100 LEU A CA 1
ATOM 725 C C . LEU A 1 100 ? 6.236 -7.898 -5.351 1.00 94.50 100 LEU A C 1
ATOM 727 O O . LEU A 1 100 ? 6.460 -7.484 -6.488 1.00 94.50 100 LEU A O 1
ATOM 731 N N . ARG A 1 101 ? 6.403 -7.133 -4.266 1.00 94.56 101 ARG A N 1
ATOM 732 C CA . ARG A 1 101 ? 6.900 -5.748 -4.334 1.00 94.56 101 ARG A CA 1
ATOM 733 C C . ARG A 1 101 ? 8.284 -5.679 -4.974 1.00 94.56 101 ARG A C 1
ATOM 735 O O . ARG A 1 101 ? 8.468 -4.921 -5.920 1.00 94.56 101 ARG A O 1
ATOM 742 N N . ALA A 1 102 ? 9.210 -6.540 -4.552 1.00 94.94 102 ALA A N 1
ATOM 743 C CA . ALA A 1 102 ? 10.550 -6.593 -5.134 1.00 94.94 102 ALA A CA 1
ATOM 744 C C . ALA A 1 102 ? 10.528 -6.908 -6.644 1.00 94.94 102 ALA A C 1
ATOM 746 O O . ALA A 1 102 ? 11.256 -6.291 -7.421 1.00 94.94 102 ALA A O 1
ATOM 747 N N . ARG A 1 103 ? 9.658 -7.828 -7.087 1.00 93.56 103 ARG A N 1
ATOM 748 C CA . ARG A 1 103 ? 9.491 -8.156 -8.517 1.00 93.56 103 ARG A CA 1
ATOM 749 C C . ARG A 1 103 ? 8.911 -6.995 -9.324 1.00 93.56 103 ARG A C 1
ATOM 751 O O . ARG A 1 103 ? 9.322 -6.782 -10.463 1.00 93.56 103 ARG A O 1
ATOM 758 N N . LEU A 1 104 ? 7.958 -6.258 -8.755 1.00 94.44 104 LEU A N 1
ATOM 759 C CA . LEU A 1 104 ? 7.375 -5.082 -9.402 1.00 94.44 104 LEU A CA 1
ATOM 760 C C . LEU A 1 104 ? 8.398 -3.955 -9.538 1.00 94.44 104 LEU A C 1
ATOM 762 O O . LEU A 1 104 ? 8.500 -3.369 -10.611 1.00 94.44 104 LEU A O 1
ATOM 766 N N . GLU A 1 105 ? 9.196 -3.703 -8.502 1.00 91.69 105 GLU A N 1
ATOM 767 C CA . GLU A 1 105 ? 10.272 -2.711 -8.556 1.00 91.69 105 GLU A CA 1
ATOM 768 C C . GLU A 1 105 ? 11.352 -3.085 -9.576 1.00 91.69 105 GLU A C 1
ATOM 770 O O . GLU A 1 105 ? 11.801 -2.224 -10.331 1.00 91.69 105 GLU A O 1
ATOM 775 N N . ALA A 1 106 ? 11.747 -4.362 -9.650 1.00 88.88 106 ALA A N 1
ATOM 776 C CA . ALA A 1 106 ? 12.699 -4.837 -10.655 1.00 88.88 106 ALA A CA 1
ATOM 777 C C . ALA A 1 106 ? 12.179 -4.590 -12.082 1.00 88.88 106 ALA A C 1
ATOM 779 O O . ALA A 1 106 ? 12.867 -3.972 -12.893 1.00 88.88 106 ALA A O 1
ATOM 780 N N . ARG A 1 107 ? 10.922 -4.963 -12.356 1.00 86.38 107 ARG A N 1
ATOM 781 C CA . ARG A 1 107 ? 10.279 -4.713 -13.654 1.00 86.38 107 ARG A CA 1
ATOM 782 C C . ARG A 1 107 ? 10.144 -3.221 -13.950 1.00 86.38 107 ARG A C 1
ATOM 784 O O . ARG A 1 107 ? 10.373 -2.796 -15.076 1.00 86.38 107 ARG A O 1
ATOM 791 N N . GLN A 1 108 ? 9.762 -2.416 -12.962 1.00 87.38 108 GLN A N 1
ATOM 792 C CA . GLN A 1 108 ? 9.636 -0.973 -13.140 1.00 87.38 108 GLN A CA 1
ATOM 793 C C . GLN A 1 108 ? 10.979 -0.355 -13.522 1.00 87.38 108 GLN A C 1
ATOM 795 O O . GLN A 1 108 ? 11.020 0.479 -14.423 1.00 87.38 108 GLN A O 1
ATOM 800 N N . ARG A 1 109 ? 12.073 -0.781 -12.881 1.00 82.62 109 ARG A N 1
ATOM 801 C 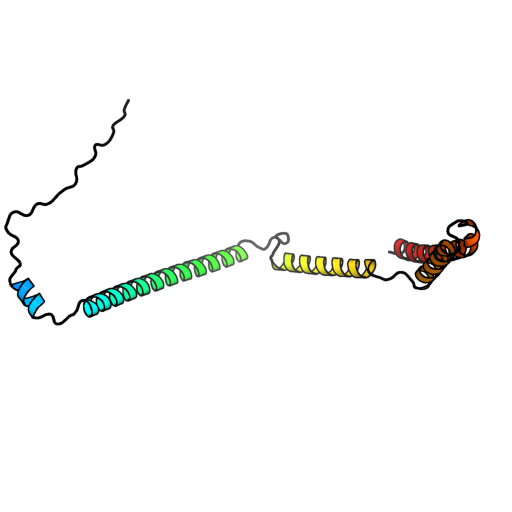CA . ARG A 1 109 ? 13.427 -0.336 -13.224 1.00 82.62 109 ARG A CA 1
ATOM 802 C C . ARG A 1 109 ? 13.787 -0.714 -14.651 1.00 82.62 109 ARG A C 1
ATOM 804 O O . ARG A 1 109 ? 14.273 0.151 -15.358 1.00 82.62 109 ARG A O 1
ATOM 811 N N . GLU A 1 110 ? 13.508 -1.943 -15.083 1.00 80.75 110 GLU A N 1
ATOM 812 C CA . GLU A 1 110 ? 13.754 -2.392 -16.463 1.00 80.75 110 GLU A CA 1
ATOM 813 C C . GLU A 1 110 ? 12.969 -1.578 -17.499 1.00 80.75 110 GLU A C 1
ATOM 815 O O . GLU A 1 110 ? 13.541 -1.132 -18.487 1.00 80.75 110 GLU A O 1
ATOM 820 N N . VAL A 1 111 ? 11.677 -1.335 -17.259 1.00 78.88 111 VAL A N 1
ATOM 821 C CA . VAL A 1 111 ? 10.816 -0.556 -18.169 1.00 78.88 111 VAL A CA 1
ATOM 822 C C . VAL A 1 111 ? 11.198 0.925 -18.187 1.00 78.88 111 VAL A C 1
ATOM 824 O O . VAL A 1 111 ? 11.043 1.593 -19.204 1.00 78.88 111 VAL A O 1
ATOM 827 N N . SER A 1 112 ? 11.698 1.440 -17.065 1.00 73.19 112 SER A N 1
ATOM 828 C CA . SER A 1 112 ? 12.106 2.839 -16.920 1.00 73.19 112 SER A CA 1
ATOM 829 C C . SER A 1 112 ? 13.556 3.080 -17.342 1.00 73.19 112 SER 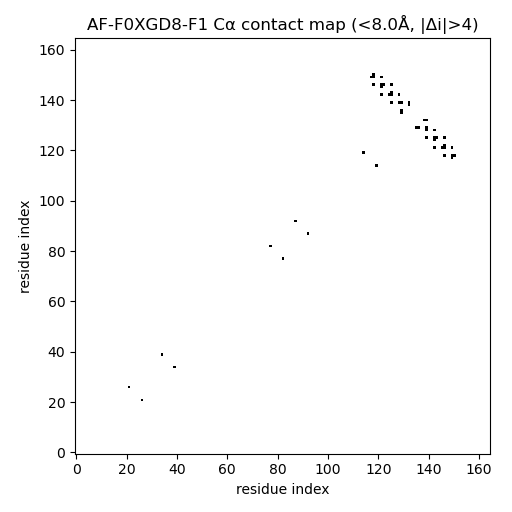A C 1
ATOM 831 O O . SER A 1 112 ? 14.030 4.210 -17.215 1.00 73.19 112 SER A O 1
ATOM 833 N N . GLN A 1 113 ? 14.282 2.053 -17.808 1.00 79.12 113 GLN A N 1
ATOM 834 C CA . GLN A 1 113 ? 15.619 2.270 -18.349 1.00 79.12 113 GLN A CA 1
ATOM 835 C C . GLN A 1 113 ? 15.507 3.142 -19.602 1.00 79.12 113 GLN A C 1
ATOM 837 O O . GLN A 1 113 ? 14.754 2.798 -20.518 1.00 79.12 113 GLN A O 1
ATOM 842 N N . PRO A 1 114 ? 16.233 4.273 -19.648 1.00 76.56 114 PRO A N 1
ATOM 843 C CA . PRO A 1 114 ? 16.254 5.105 -20.835 1.00 76.56 114 PRO A CA 1
ATOM 844 C C . PRO A 1 114 ? 16.791 4.291 -22.011 1.00 76.56 114 PRO A C 1
ATOM 846 O O . PRO A 1 114 ? 17.630 3.397 -21.846 1.00 76.56 114 PRO A O 1
ATOM 849 N N . LEU A 1 115 ? 16.292 4.603 -23.206 1.00 80.06 115 LEU A N 1
ATOM 850 C CA . LEU A 1 115 ? 16.821 4.007 -24.423 1.00 80.06 115 LEU A CA 1
ATOM 851 C C . LEU A 1 115 ? 18.310 4.370 -24.540 1.00 80.06 115 LEU A C 1
ATOM 853 O O . LEU A 1 115 ? 18.741 5.415 -24.046 1.00 80.06 115 LEU A O 1
ATOM 857 N N . PRO A 1 116 ? 19.128 3.521 -25.178 1.00 87.12 116 PRO A N 1
ATOM 858 C CA . PRO A 1 116 ? 20.534 3.838 -25.358 1.00 87.12 116 PRO A CA 1
ATOM 859 C C . PRO A 1 116 ? 20.683 5.149 -26.142 1.00 87.12 116 PRO A C 1
ATOM 861 O O . PRO A 1 116 ? 20.072 5.336 -27.197 1.00 87.12 116 PRO A O 1
ATOM 864 N N . GLU A 1 117 ? 21.555 6.026 -25.644 1.00 89.44 117 GLU A N 1
ATOM 865 C CA . GLU A 1 117 ? 21.884 7.335 -26.218 1.00 89.44 117 GLU A CA 1
ATOM 866 C C . GLU A 1 117 ? 22.064 7.355 -27.758 1.00 89.44 117 GLU A C 1
ATOM 868 O O . GLU A 1 117 ? 21.538 8.277 -28.386 1.00 89.44 117 GLU A O 1
ATOM 873 N N . PRO A 1 118 ? 22.734 6.382 -28.424 1.00 90.06 118 PRO A N 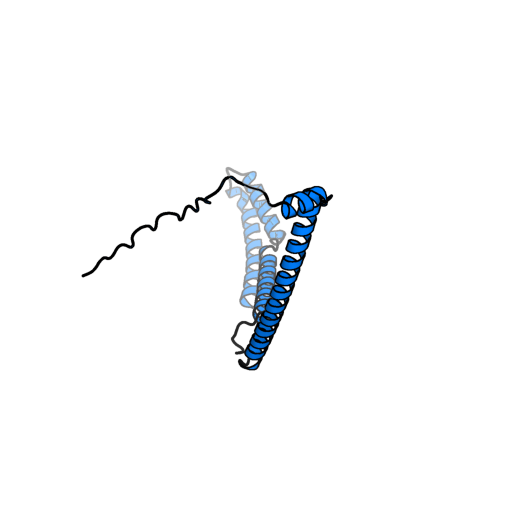1
ATOM 874 C CA . PRO A 1 118 ? 22.851 6.385 -29.888 1.00 90.06 118 PRO A CA 1
ATOM 875 C C . PRO A 1 118 ? 21.505 6.272 -30.617 1.00 90.06 118 PRO A C 1
ATOM 877 O O . PRO A 1 118 ? 21.308 6.923 -31.642 1.00 90.06 118 PRO A O 1
ATOM 880 N N . VAL A 1 119 ? 20.555 5.501 -30.079 1.00 92.06 119 VAL A N 1
ATOM 881 C CA . VAL A 1 119 ? 19.224 5.328 -30.683 1.00 92.06 119 VAL A CA 1
ATOM 882 C C . VAL A 1 119 ? 18.388 6.591 -30.495 1.00 92.06 119 VAL A C 1
ATOM 884 O O . VAL A 1 119 ? 17.704 7.020 -31.426 1.00 92.06 119 VAL A O 1
ATOM 887 N N . GLU A 1 120 ? 18.470 7.229 -29.325 1.00 92.44 120 GLU A N 1
ATOM 888 C CA . GLU A 1 120 ? 17.787 8.503 -29.076 1.00 92.44 120 GLU A CA 1
ATOM 889 C C . GLU A 1 120 ? 18.331 9.627 -29.966 1.00 92.44 120 GLU A C 1
ATOM 891 O O . GLU A 1 120 ? 17.546 10.392 -30.536 1.00 92.44 120 GLU A O 1
ATOM 896 N N . LYS A 1 121 ? 19.656 9.686 -30.159 1.00 94.69 121 LYS A N 1
ATOM 897 C CA . LYS A 1 121 ? 20.306 10.630 -31.079 1.00 94.69 121 LYS A CA 1
ATOM 898 C C . LYS A 1 121 ? 19.878 10.403 -32.525 1.00 94.69 121 LYS A C 1
ATOM 900 O O . LYS A 1 121 ? 19.380 11.338 -33.147 1.00 94.69 121 LYS A O 1
ATOM 905 N N . ALA A 1 122 ? 19.977 9.174 -33.035 1.00 94.50 122 ALA A N 1
ATOM 906 C CA . ALA A 1 122 ? 19.573 8.852 -34.405 1.00 94.50 122 ALA A CA 1
ATOM 907 C C . ALA A 1 122 ? 18.076 9.131 -34.645 1.00 94.50 122 ALA A C 1
ATOM 909 O O . ALA A 1 122 ? 17.694 9.679 -35.680 1.00 94.50 122 ALA A O 1
ATOM 910 N N . ARG A 1 123 ? 17.213 8.850 -33.656 1.00 94.06 123 ARG A N 1
ATOM 911 C CA . ARG A 1 123 ? 15.796 9.248 -33.691 1.00 94.06 123 ARG A CA 1
ATOM 912 C C . ARG A 1 123 ? 15.644 10.767 -33.788 1.00 94.06 123 ARG A C 1
ATOM 914 O O . ARG A 1 123 ? 14.818 11.246 -34.563 1.00 94.06 123 ARG A O 1
ATOM 921 N N . GLY A 1 124 ? 16.408 11.521 -33.000 1.00 95.25 124 GLY A N 1
ATOM 922 C CA . GLY A 1 124 ? 16.421 12.982 -33.037 1.00 95.25 124 GLY A CA 1
ATOM 923 C C . GLY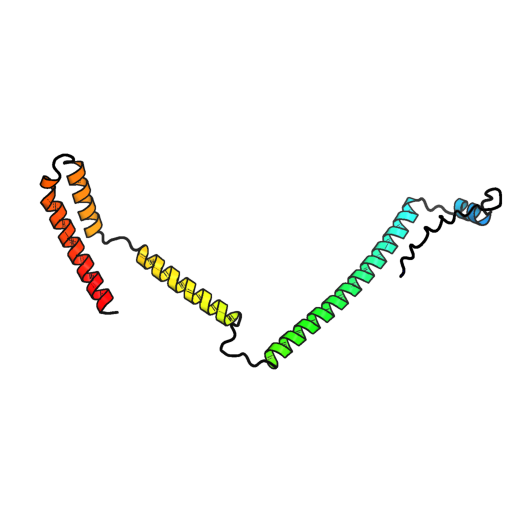 A 1 124 ? 16.822 13.535 -34.405 1.00 95.25 124 GLY A C 1
ATOM 924 O O . GLY A 1 124 ? 16.184 14.467 -34.889 1.00 95.25 124 GLY A O 1
ATOM 925 N N . GLU A 1 125 ? 17.814 12.931 -35.060 1.00 94.75 125 GLU A N 1
ATOM 926 C CA . GLU A 1 125 ? 18.275 13.324 -36.397 1.00 94.75 125 GLU A CA 1
ATOM 927 C C . GLU A 1 125 ? 17.230 13.058 -37.482 1.00 94.75 125 GLU A C 1
ATOM 929 O O . GLU A 1 125 ? 16.982 13.934 -38.310 1.00 94.75 125 GLU A O 1
ATOM 934 N N . VAL A 1 126 ? 16.547 11.910 -37.426 1.00 96.00 126 VAL A N 1
ATOM 935 C CA . VAL A 1 126 ? 15.414 11.610 -38.317 1.00 96.00 126 VAL A CA 1
ATOM 936 C C . VAL A 1 126 ? 14.291 12.625 -38.118 1.00 96.00 126 VAL A C 1
ATOM 938 O O . VAL A 1 126 ? 13.787 13.191 -39.084 1.00 96.00 126 VAL A O 1
ATOM 941 N N . VAL A 1 127 ? 13.910 12.897 -36.866 1.00 95.62 127 VAL A N 1
ATOM 942 C CA . VAL A 1 127 ? 12.854 13.873 -36.556 1.00 95.62 127 VAL A CA 1
ATOM 943 C C . VAL A 1 127 ? 13.251 15.277 -37.012 1.00 95.62 127 VAL A C 1
ATOM 945 O O . VAL A 1 127 ? 12.407 15.998 -37.538 1.00 95.62 127 VAL A O 1
ATOM 948 N N . ARG A 1 128 ? 14.519 15.667 -36.845 1.00 95.81 128 ARG A N 1
ATOM 949 C CA . ARG A 1 128 ? 15.040 16.950 -37.327 1.00 95.81 128 ARG A CA 1
ATOM 950 C C . ARG A 1 128 ? 14.950 17.042 -38.850 1.00 95.81 128 ARG A C 1
ATOM 952 O O . ARG A 1 128 ? 14.337 17.982 -39.341 1.00 95.81 128 ARG A O 1
ATOM 959 N N . CYS A 1 129 ? 15.469 16.052 -39.578 1.00 95.50 129 CYS A N 1
ATOM 960 C CA . CYS A 1 129 ? 15.437 16.058 -41.040 1.00 95.50 129 CYS A CA 1
ATOM 961 C C . CYS A 1 129 ? 14.001 16.093 -41.580 1.00 95.50 129 CYS A C 1
ATOM 963 O O . CYS A 1 129 ? 13.710 16.848 -42.505 1.00 95.50 129 CYS A O 1
ATOM 965 N N . LEU A 1 130 ? 13.088 15.322 -40.977 1.00 94.69 130 LEU A N 1
ATOM 966 C CA . LEU A 1 130 ? 11.685 15.295 -41.392 1.00 94.69 130 LEU A CA 1
ATOM 967 C C . LEU A 1 130 ? 10.975 16.627 -41.137 1.00 94.69 130 LEU A C 1
ATOM 969 O O . LEU A 1 130 ? 10.191 17.029 -41.984 1.00 94.69 130 LEU A O 1
ATOM 973 N N . ARG A 1 131 ? 11.280 17.319 -40.029 1.00 94.44 131 ARG A N 1
ATOM 974 C CA . ARG A 1 131 ? 10.754 18.668 -39.743 1.00 94.44 131 ARG A CA 1
ATOM 975 C C . ARG A 1 131 ? 11.297 19.728 -40.699 1.00 94.44 131 ARG A C 1
ATOM 977 O O . ARG A 1 131 ? 10.606 20.682 -41.027 1.00 94.44 131 ARG A O 1
ATOM 984 N N . GLU A 1 132 ? 12.551 19.594 -41.120 1.00 94.50 132 GLU A N 1
ATOM 985 C CA . GLU A 1 132 ? 13.166 20.498 -42.100 1.00 94.50 132 GLU A CA 1
ATOM 986 C C . GLU A 1 132 ? 12.639 20.229 -43.523 1.00 94.50 132 GLU A C 1
ATOM 988 O O . GLU A 1 132 ? 12.512 21.156 -44.323 1.00 94.50 132 GLU A O 1
ATOM 993 N N . ASN A 1 133 ? 12.266 18.979 -43.822 1.00 91.31 133 ASN A N 1
ATOM 994 C CA . ASN A 1 133 ? 11.795 18.517 -45.131 1.00 91.31 133 ASN A CA 1
ATOM 995 C C . ASN A 1 133 ? 10.352 17.976 -45.089 1.00 91.31 133 ASN A C 1
ATOM 997 O O . ASN A 1 133 ? 10.056 16.924 -45.662 1.00 91.31 133 ASN A O 1
ATOM 1001 N N . ASP A 1 134 ? 9.424 18.722 -44.480 1.00 89.00 134 ASP A N 1
ATOM 1002 C CA . ASP A 1 134 ? 8.028 18.295 -44.250 1.00 89.00 134 ASP A CA 1
ATOM 1003 C C . ASP A 1 134 ? 7.286 17.831 -45.521 1.00 89.00 134 ASP A C 1
ATOM 1005 O O . ASP A 1 134 ? 6.399 16.978 -45.471 1.00 89.00 134 ASP A O 1
ATOM 1009 N N . ARG A 1 135 ? 7.628 18.392 -46.689 1.00 90.69 135 ARG A N 1
ATOM 1010 C CA . ARG A 1 135 ? 7.010 18.041 -47.985 1.00 90.69 135 ARG A CA 1
ATOM 1011 C C . ARG A 1 135 ? 7.842 17.083 -48.836 1.00 90.69 135 ARG A C 1
ATOM 1013 O O . ARG A 1 135 ? 7.407 16.718 -49.927 1.00 90.69 135 ARG A O 1
ATOM 1020 N N . ARG A 1 136 ? 9.035 16.699 -48.375 1.00 90.38 136 ARG A N 1
ATOM 1021 C CA . ARG A 1 136 ? 9.971 15.816 -49.087 1.00 90.38 136 ARG A CA 1
ATOM 1022 C C . ARG A 1 136 ? 10.619 14.818 -48.117 1.00 90.38 136 ARG A C 1
ATOM 1024 O O . ARG A 1 136 ? 11.831 14.823 -47.931 1.00 90.38 136 ARG A O 1
ATOM 1031 N N . PRO A 1 137 ? 9.835 13.899 -47.529 1.00 87.25 137 PRO A N 1
ATOM 1032 C CA . PRO A 1 137 ? 10.358 12.946 -46.547 1.00 87.25 137 PRO A CA 1
ATOM 1033 C C . PRO A 1 137 ? 11.383 11.959 -47.134 1.00 87.25 137 PRO A C 1
ATOM 1035 O O . PRO A 1 137 ? 12.125 11.326 -46.389 1.00 87.25 137 PRO A O 1
ATOM 1038 N N . LEU A 1 138 ? 11.433 11.816 -48.464 1.00 88.88 138 LEU A N 1
ATOM 1039 C CA . LEU A 1 138 ? 12.374 10.935 -49.159 1.00 88.88 138 LEU A CA 1
ATOM 1040 C C . 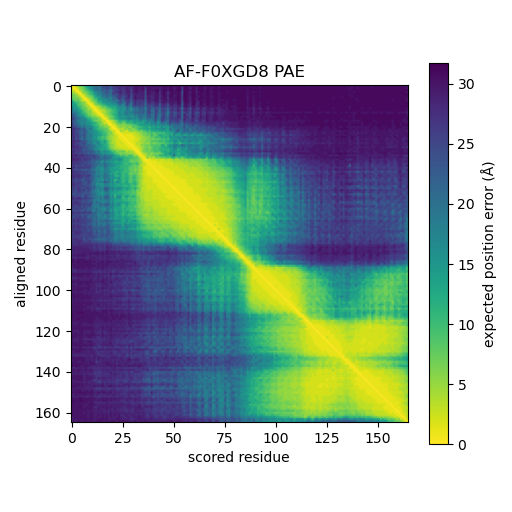LEU A 1 138 ? 13.822 11.443 -49.123 1.00 88.88 138 LEU A C 1
ATOM 1042 O O . LEU A 1 138 ? 14.729 10.634 -49.297 1.00 88.88 138 LEU A O 1
ATOM 1046 N N . ASP A 1 139 ? 14.051 12.733 -48.862 1.00 91.00 139 ASP A N 1
ATOM 1047 C CA . ASP A 1 139 ? 15.403 13.298 -48.774 1.00 91.00 139 ASP A CA 1
ATOM 1048 C C . ASP A 1 139 ? 16.135 12.824 -47.499 1.00 91.00 139 ASP A C 1
ATOM 1050 O O . ASP A 1 139 ? 17.360 12.721 -47.489 1.00 91.00 139 ASP A O 1
ATOM 1054 N N . CYS A 1 140 ? 15.383 12.400 -46.475 1.00 94.00 140 CYS A N 1
ATOM 1055 C CA . CYS A 1 140 ? 15.879 11.955 -45.165 1.00 94.00 140 CYS A CA 1
ATOM 1056 C C . CYS A 1 140 ? 16.224 10.455 -45.080 1.00 94.00 140 CYS A C 1
ATOM 1058 O O . CYS A 1 140 ? 16.190 9.837 -44.010 1.00 94.00 140 CYS A O 1
ATOM 1060 N N . TRP A 1 141 ? 16.477 9.803 -46.217 1.00 94.50 141 TRP A N 1
ATOM 1061 C CA . TRP A 1 141 ? 16.680 8.352 -46.265 1.00 94.50 141 TRP A CA 1
ATOM 1062 C C . TRP A 1 141 ? 17.970 7.899 -45.566 1.00 94.50 141 TRP A C 1
ATOM 1064 O O . TRP A 1 141 ? 18.023 6.775 -45.063 1.00 94.50 141 TRP A O 1
ATOM 1074 N N . ARG A 1 142 ? 19.000 8.756 -45.516 1.00 93.81 142 ARG A N 1
ATOM 1075 C CA . ARG A 1 142 ? 20.294 8.449 -44.884 1.00 93.81 142 ARG A CA 1
ATOM 1076 C C . ARG A 1 142 ? 20.153 8.362 -43.368 1.00 93.81 142 ARG A C 1
ATOM 1078 O O . ARG A 1 142 ? 20.641 7.414 -42.760 1.00 93.81 142 ARG A O 1
ATOM 1085 N N . GLU A 1 143 ? 19.425 9.302 -42.783 1.00 94.12 143 GLU A N 1
ATOM 1086 C CA . GLU A 1 143 ? 19.121 9.392 -41.356 1.00 94.12 143 GLU A CA 1
ATOM 1087 C C . GLU A 1 143 ? 18.254 8.204 -40.928 1.00 94.12 143 GLU A C 1
ATOM 1089 O O . GLU A 1 143 ? 18.504 7.568 -39.905 1.00 94.12 143 GLU A O 1
ATOM 1094 N N . VAL A 1 144 ? 17.267 7.837 -41.754 1.00 95.50 144 VAL A N 1
ATOM 1095 C CA . VAL A 1 144 ? 16.426 6.655 -41.510 1.00 95.50 144 VAL A CA 1
ATOM 1096 C C . VAL A 1 144 ? 17.236 5.359 -41.611 1.00 95.50 144 VAL A C 1
ATOM 1098 O O . VAL A 1 144 ? 17.000 4.436 -40.829 1.00 95.50 144 VAL A O 1
ATOM 1101 N N . ALA A 1 145 ? 18.183 5.260 -42.548 1.00 95.50 145 ALA A N 1
ATOM 1102 C CA . ALA A 1 145 ? 19.073 4.104 -42.652 1.00 95.50 145 ALA A CA 1
ATOM 1103 C C . ALA A 1 145 ? 19.975 3.976 -41.414 1.00 95.50 145 ALA A C 1
ATOM 1105 O O . ALA A 1 145 ? 20.025 2.900 -40.819 1.00 95.50 145 ALA A O 1
ATOM 1106 N N . ALA A 1 146 ? 20.582 5.080 -40.967 1.00 95.00 146 ALA A N 1
ATOM 1107 C CA . ALA A 1 146 ? 21.396 5.121 -39.754 1.00 95.00 146 ALA A CA 1
ATOM 1108 C C . ALA A 1 146 ? 20.591 4.724 -38.503 1.00 95.00 146 ALA A C 1
ATOM 1110 O O . ALA A 1 146 ? 21.031 3.882 -37.723 1.00 95.00 146 ALA A O 1
ATOM 1111 N N . PHE A 1 147 ? 19.366 5.239 -38.348 1.00 96.38 147 PHE A N 1
ATOM 1112 C CA . PHE A 1 147 ? 18.475 4.838 -37.256 1.00 96.38 147 PHE A CA 1
ATOM 1113 C C . PHE A 1 147 ? 18.156 3.337 -37.284 1.00 96.38 147 PHE A C 1
ATOM 1115 O O . PHE A 1 147 ? 18.210 2.674 -36.251 1.00 96.38 147 PHE A O 1
ATOM 1122 N N . LYS A 1 148 ? 17.867 2.771 -38.463 1.00 96.00 148 LYS A N 1
ATOM 1123 C CA . LYS A 1 148 ? 17.602 1.330 -38.610 1.00 96.00 148 LYS A CA 1
ATOM 1124 C C . LYS A 1 148 ? 18.812 0.470 -38.254 1.00 96.00 148 LYS A C 1
ATOM 1126 O O . LYS A 1 148 ? 18.627 -0.620 -37.720 1.00 96.00 148 LYS A O 1
ATOM 1131 N N . ASP A 1 149 ? 20.022 0.921 -38.565 1.00 96.06 149 ASP A N 1
ATOM 1132 C CA . ASP A 1 149 ? 21.241 0.199 -38.203 1.00 96.06 149 ASP A CA 1
ATOM 1133 C C . ASP A 1 149 ? 21.467 0.211 -36.681 1.00 96.06 149 ASP A C 1
ATOM 1135 O O . ASP A 1 149 ? 21.783 -0.831 -36.107 1.00 96.06 149 ASP A O 1
ATOM 1139 N N . GLU A 1 150 ? 21.228 1.340 -36.004 1.00 94.56 150 GLU A N 1
ATOM 1140 C CA . GLU A 1 150 ? 21.303 1.421 -34.535 1.00 94.56 150 GLU A CA 1
ATOM 1141 C C . GLU A 1 150 ? 20.213 0.590 -33.840 1.00 94.56 150 GLU A C 1
ATOM 1143 O O . GLU A 1 150 ? 20.491 -0.104 -32.860 1.00 94.56 150 GLU A O 1
ATOM 1148 N N . VAL A 1 151 ? 18.992 0.569 -34.382 1.00 95.31 151 VAL A N 1
ATOM 1149 C CA . VAL A 1 151 ? 17.920 -0.311 -33.889 1.00 95.31 151 VAL A CA 1
ATOM 1150 C C . VAL A 1 151 ? 18.290 -1.782 -34.075 1.00 95.31 151 VAL A C 1
ATOM 1152 O O . VAL A 1 151 ? 18.138 -2.552 -33.133 1.00 95.31 151 VAL A O 1
ATOM 1155 N N . ARG A 1 152 ? 18.862 -2.178 -35.221 1.00 95.38 152 ARG A N 1
ATOM 1156 C CA . ARG A 1 152 ? 19.320 -3.563 -35.438 1.00 95.38 152 ARG A CA 1
ATOM 1157 C C . ARG A 1 152 ? 20.379 -3.999 -34.423 1.00 95.38 152 ARG A C 1
ATOM 1159 O O . ARG A 1 152 ? 20.345 -5.140 -33.970 1.00 95.38 152 ARG A O 1
ATOM 1166 N N . LYS A 1 153 ? 21.302 -3.112 -34.036 1.00 92.94 153 LYS A N 1
ATOM 1167 C CA . LYS A 1 153 ? 22.289 -3.398 -32.976 1.00 92.94 153 LYS A CA 1
ATOM 1168 C C . LYS A 1 153 ? 21.614 -3.579 -31.613 1.00 92.94 153 LYS A C 1
ATOM 1170 O O . LYS A 1 153 ? 21.949 -4.513 -30.885 1.00 92.94 153 LYS A O 1
ATOM 1175 N N . LEU A 1 154 ? 20.649 -2.717 -31.281 1.00 91.62 154 LEU A N 1
ATOM 1176 C CA . LEU A 1 154 ? 19.877 -2.823 -30.041 1.00 91.62 154 LEU A CA 1
ATOM 1177 C C . LEU A 1 154 ? 19.067 -4.125 -29.995 1.00 91.62 154 LEU A C 1
ATOM 1179 O O . LEU A 1 154 ? 19.143 -4.855 -29.008 1.00 91.62 154 LEU A O 1
ATOM 1183 N N . GLU A 1 155 ? 18.355 -4.449 -31.072 1.00 92.12 155 GLU A N 1
ATOM 1184 C CA . GLU A 1 155 ? 17.595 -5.691 -31.215 1.00 92.12 155 GLU A CA 1
ATOM 1185 C C . GLU A 1 155 ? 18.499 -6.919 -31.107 1.00 92.12 155 GLU A C 1
ATOM 1187 O O . GLU A 1 155 ? 18.168 -7.834 -30.361 1.00 92.12 155 GLU A O 1
ATOM 1192 N N . ALA A 1 156 ? 19.670 -6.928 -31.754 1.00 92.19 156 ALA A N 1
ATOM 1193 C CA . ALA A 1 156 ? 20.625 -8.031 -31.636 1.00 92.19 156 ALA A CA 1
ATOM 1194 C C . ALA A 1 156 ? 21.053 -8.265 -30.177 1.00 92.19 156 ALA A C 1
ATOM 1196 O O . ALA A 1 156 ? 21.020 -9.399 -29.698 1.00 92.19 156 ALA A O 1
ATOM 1197 N N . SER A 1 157 ? 21.372 -7.191 -29.444 1.00 88.50 157 SER A N 1
ATOM 1198 C CA . SER A 1 157 ? 21.744 -7.275 -28.023 1.00 88.50 157 SER A CA 1
ATOM 1199 C C . SER A 1 157 ? 20.590 -7.736 -27.121 1.00 88.50 157 SER A C 1
ATOM 1201 O O . SER A 1 157 ? 20.802 -8.417 -26.116 1.00 88.50 157 SER A O 1
ATOM 1203 N N . TRP A 1 158 ? 19.354 -7.373 -27.473 1.00 88.81 158 TRP A N 1
ATOM 1204 C CA . TRP A 1 158 ? 18.159 -7.790 -26.750 1.00 88.81 158 TRP A CA 1
ATOM 1205 C C . TRP A 1 158 ? 17.843 -9.265 -27.011 1.00 88.81 158 TRP A C 1
ATOM 1207 O O . TRP A 1 158 ? 17.620 -10.011 -26.060 1.00 88.81 158 TRP A O 1
ATOM 1217 N N . VAL A 1 159 ? 17.896 -9.706 -28.273 1.00 93.06 159 VAL A N 1
ATOM 1218 C CA . VAL A 1 159 ? 17.679 -11.107 -28.658 1.00 93.06 159 VAL A CA 1
ATOM 1219 C C . VAL A 1 159 ? 18.723 -12.008 -28.000 1.00 93.06 159 VAL A C 1
ATOM 1221 O O . VAL A 1 159 ? 18.352 -13.026 -27.426 1.00 93.06 159 VAL A O 1
ATOM 1224 N N . GLU A 1 160 ? 20.004 -11.627 -28.002 1.00 90.94 160 GLU A N 1
ATOM 1225 C CA . GLU A 1 160 ? 21.056 -12.390 -27.316 1.00 90.94 160 GLU A CA 1
ATOM 1226 C C . GLU A 1 160 ? 20.758 -12.550 -25.818 1.00 90.94 160 GLU A C 1
ATOM 1228 O O . GLU A 1 160 ? 20.884 -13.646 -25.267 1.00 90.94 160 GLU A O 1
ATOM 1233 N N . ARG A 1 161 ? 20.309 -11.474 -25.160 1.00 85.56 161 ARG A N 1
ATOM 1234 C CA . ARG A 1 161 ? 19.950 -11.495 -23.739 1.00 85.56 161 ARG A CA 1
ATOM 1235 C C . ARG A 1 161 ? 18.771 -12.424 -23.460 1.00 85.56 161 ARG A C 1
ATOM 1237 O O . ARG A 1 161 ? 18.843 -13.188 -22.508 1.00 85.56 161 ARG A O 1
ATOM 1244 N N . VAL A 1 162 ? 17.720 -12.361 -24.278 1.00 86.75 162 VAL A N 1
ATOM 1245 C CA . VAL A 1 162 ? 16.482 -13.139 -24.092 1.00 86.75 162 VAL A CA 1
ATOM 1246 C C . VAL A 1 162 ? 16.661 -14.615 -24.447 1.00 86.75 162 VAL A C 1
ATOM 1248 O O . VAL A 1 162 ? 16.039 -15.463 -23.825 1.00 86.75 162 VAL A O 1
ATOM 1251 N N . VAL A 1 163 ? 17.512 -14.945 -25.421 1.00 88.06 163 VAL A N 1
ATOM 1252 C CA . VAL A 1 163 ? 17.790 -16.342 -25.806 1.00 88.06 163 VAL A CA 1
ATOM 1253 C C . VAL A 1 163 ? 18.727 -17.036 -24.807 1.00 88.06 163 VAL A C 1
ATOM 1255 O O . VAL A 1 163 ? 18.717 -18.260 -24.702 1.00 88.06 163 VAL A O 1
ATOM 1258 N N . ARG A 1 164 ? 19.553 -16.274 -24.077 1.00 65.25 164 ARG A N 1
ATOM 1259 C CA . ARG A 1 164 ? 20.492 -16.807 -23.076 1.00 65.25 164 ARG A CA 1
ATOM 1260 C C . ARG A 1 164 ? 19.865 -17.014 -21.687 1.00 65.25 164 ARG A C 1
ATOM 1262 O O . ARG A 1 164 ? 20.443 -17.748 -20.885 1.00 65.25 164 ARG A O 1
ATOM 1269 N N . THR A 1 165 ? 18.744 -16.356 -21.395 1.00 52.34 165 THR A N 1
ATOM 1270 C CA . THR A 1 165 ? 17.936 -16.538 -20.172 1.00 52.34 165 THR A CA 1
ATOM 1271 C C . THR A 1 165 ? 16.919 -17.651 -20.332 1.00 52.34 165 THR A C 1
ATOM 1273 O O . THR A 1 165 ? 16.773 -18.438 -19.373 1.00 52.34 165 THR A O 1
#

Radius of gyration: 45.04 Å; Cα contacts (8 Å, |Δi|>4): 26; chains: 1; bounding box: 83×52×109 Å

Sequence (165 aa):
MGSSASKPASPHVWKGTGPPTVSQDLLETLQSSTETDTTRAQTVELHVQARVAEELRRLQAEQLTKLKGAGAALEEETVAKPIDPSAPSSAAVAKDIAGLRARLEARQREVSQPLPEPVEKARGEVVRCLRENDRRPLDCWREVAAFKDEVRKLEASWVERVVRT

Foldseek 3Di:
DDDDDDDDDDDDDDDDPDDDDDDPVVVVCVVPDPDDVVNVVVVVVVVVVVVVVVVVVVVVVVVVVVVVVVVVVVVCCCVVDPPPVPPDDPVNVVVVVVVVVVVVVVVVCVVPDDDPPQLVVLVVLLVVVCVVCVPCSVVSVVSVVSNVVVVVVVVVVVCVVVVVD

pLDDT: mean 84.46, std 13.35, range [44.28, 98.56]